Protein AF-A0A1A8FP65-F1 (afdb_monomer)

Secondary structure (DSSP, 8-state):
-HHHHHHHSTTHHHHHHHHHHHHHHHHHHHHHHHHHHHHHHHHHHHHHHHHHHHHHHHHHT--S-TTHHHHHHHHHHHHHHHHHHHHHHHHHIIIIIHHH-

Solvent-accessible surface area (backbone atoms only — not comparable to full-atom values): 5492 Å² total; per-residue (Å²): 108,68,68,61,51,32,68,72,38,89,60,24,64,58,52,52,51,53,49,51,52,52,49,54,51,52,52,51,54,50,48,56,51,50,53,53,51,47,53,53,53,47,52,49,29,52,51,51,27,53,53,27,54,55,50,43,56,58,57,70,72,58,75,95,56,84,65,48,68,62,52,48,51,52,31,52,47,46,36,53,48,21,54,52,51,46,55,51,44,53,47,46,45,62,64,51,46,61,71,74,107

Mean predicted aligned error: 4.11 Å

InterPro domains:
  IPR001060 FCH domain [SM00055] (5-92)
  IPR027267 AH/BAR domain superfamily [G3DSA:1.20.1270.60] (1-101)
  IPR027267 AH/BAR domain superfamily [SSF103657] (11-98)
  IPR031160 F-BAR domain [PS51741] (1-101)
  IPR054713 GMIP/FCHO2-like, FCH domain [PF22699] (11-80)

pLDDT: mean 96.18, std 2.85, range [80.0, 98.56]

Organism: NCBI:txid1143690

Nearest PDB structures (foldseek):
  3qwe-assembly1_A-2  TM=9.599E-01  e=4.527E-06  Homo sapiens
  8a1g-assembly2_B  TM=8.974E-01  e=3.753E-01  Homo sapiens
  8abq-assembly1_A  TM=9.093E-01  e=4.476E-01  Homo sapiens
  6ixe-assembly1_A  TM=5.815E-01  e=7.590E-01  Homo sapiens
  4mu6-assembly1_A  TM=4.445E-01  e=8.925E+00  Legionella pneumophila subsp. pneumophila str. Philadelphia 1

Foldseek 3Di:
DLVVVLVPDDCSVVVVVVVVVVVVVVLVVVLVVLVVVLVVLLVVLVVQLVVLVVVLVVLVPDPPDPCSVVSNVVSVVSNVVSVVSNVVSVCCCVPPNVVSD

Radius of gyration: 24.81 Å; Cα contacts (8 Å, |Δi|>4): 51; chains: 1; bounding box: 51×17×70 Å

Sequence (101 aa):
EADLTLFRCENGVEAALQYAKMWCRYAKDLLAWMEKRISLEQEFAKNVMKTAEGAKITVAQQELMPLQYIYTMALEQDIKNSVTSRRTNELLQSRCYQALA

Structure (mmCIF, N/CA/C/O backbone):
data_AF-A0A1A8FP65-F1
#
_entry.id   AF-A0A1A8FP65-F1
#
loop_
_atom_site.group_PDB
_atom_site.id
_atom_site.type_symbol
_atom_site.label_atom_id
_atom_site.label_alt_id
_atom_site.label_comp_id
_atom_site.label_asym_id
_atom_site.label_entity_id
_atom_site.label_seq_id
_atom_site.pdbx_PDB_ins_code
_atom_site.Cartn_x
_atom_site.Cartn_y
_atom_site.Cartn_z
_atom_site.occupancy
_atom_site.B_iso_or_equiv
_atom_site.auth_seq_id
_atom_site.auth_comp_id
_atom_site.auth_asym_id
_atom_site.auth_atom_id
_atom_site.pdbx_PDB_model_num
ATOM 1 N N . GLU A 1 1 ? 17.812 -8.551 -33.890 1.00 86.00 1 GLU A N 1
ATOM 2 C CA . GLU A 1 1 ? 17.313 -7.671 -34.973 1.00 86.00 1 GLU A CA 1
ATOM 3 C C . GLU A 1 1 ? 17.286 -6.209 -34.532 1.00 86.00 1 GLU A C 1
ATOM 5 O O . GLU A 1 1 ? 18.002 -5.421 -35.131 1.00 86.00 1 GLU A O 1
ATOM 10 N N . ALA A 1 2 ? 16.591 -5.863 -33.440 1.00 89.38 2 ALA A N 1
ATOM 11 C CA . ALA A 1 2 ? 16.543 -4.497 -32.896 1.00 89.38 2 ALA A CA 1
ATOM 12 C C . ALA A 1 2 ? 17.925 -3.860 -32.635 1.00 89.38 2 ALA A C 1
ATOM 14 O O . ALA A 1 2 ? 18.156 -2.730 -33.058 1.00 89.38 2 ALA A O 1
ATOM 15 N N . ASP A 1 3 ? 18.864 -4.594 -32.028 1.00 92.88 3 ASP A N 1
ATOM 16 C CA . ASP A 1 3 ? 20.215 -4.075 -31.748 1.00 92.88 3 ASP A CA 1
ATOM 17 C C . ASP A 1 3 ? 20.987 -3.723 -33.025 1.00 92.88 3 ASP A C 1
ATOM 19 O O . ASP A 1 3 ? 21.657 -2.696 -33.092 1.00 92.88 3 ASP A O 1
ATOM 23 N N . LEU A 1 4 ? 20.860 -4.547 -34.073 1.00 94.62 4 LEU A N 1
ATOM 24 C CA . LEU A 1 4 ? 21.488 -4.296 -35.374 1.00 94.62 4 LEU A CA 1
ATOM 25 C C . LEU A 1 4 ? 20.858 -3.087 -36.071 1.00 94.62 4 LEU A C 1
ATOM 27 O O . LEU A 1 4 ? 21.564 -2.333 -36.738 1.00 94.62 4 LEU A O 1
ATOM 31 N N . THR A 1 5 ? 19.548 -2.892 -35.911 1.00 93.00 5 THR A N 1
ATOM 32 C CA . THR A 1 5 ? 18.839 -1.711 -36.415 1.00 93.00 5 THR A CA 1
ATOM 33 C C . THR A 1 5 ? 19.303 -0.444 -35.697 1.00 93.00 5 THR A C 1
ATOM 35 O O . THR A 1 5 ? 19.669 0.522 -36.361 1.00 93.00 5 THR A O 1
ATOM 38 N N . LEU A 1 6 ? 19.373 -0.458 -34.361 1.00 92.31 6 LEU A N 1
ATOM 39 C CA . LEU A 1 6 ? 19.884 0.669 -33.573 1.00 92.31 6 LEU A CA 1
ATOM 40 C C . LEU A 1 6 ? 21.353 0.966 -33.894 1.00 92.31 6 LEU A C 1
ATOM 42 O O . LEU A 1 6 ? 21.716 2.124 -34.048 1.00 92.31 6 LEU A O 1
ATOM 46 N N . PHE A 1 7 ? 22.188 -0.058 -34.072 1.00 92.50 7 PHE A N 1
ATOM 47 C CA . PHE A 1 7 ? 23.596 0.124 -34.431 1.00 92.50 7 PHE A CA 1
ATOM 48 C C . PHE A 1 7 ? 23.789 0.795 -35.799 1.00 92.50 7 PHE A C 1
ATOM 50 O O . PHE A 1 7 ? 24.733 1.558 -35.989 1.00 92.50 7 PHE A O 1
ATOM 57 N N . ARG A 1 8 ? 22.903 0.511 -36.762 1.00 94.25 8 ARG A N 1
ATOM 58 C CA . ARG A 1 8 ? 22.959 1.084 -38.118 1.00 94.25 8 ARG A CA 1
ATOM 59 C C . ARG A 1 8 ? 22.345 2.483 -38.211 1.00 94.25 8 ARG A C 1
ATOM 61 O O . ARG A 1 8 ? 22.614 3.180 -39.186 1.00 94.25 8 ARG A O 1
ATOM 68 N N . CYS A 1 9 ? 21.522 2.885 -37.244 1.00 93.88 9 CYS A N 1
ATOM 69 C CA . CYS A 1 9 ? 20.949 4.226 -37.188 1.00 93.88 9 CYS A CA 1
ATOM 70 C C . CYS A 1 9 ? 21.973 5.246 -36.682 1.00 93.88 9 CYS A C 1
ATOM 72 O O . CYS A 1 9 ? 22.616 5.047 -35.650 1.00 93.88 9 CYS A O 1
ATOM 74 N N . GLU A 1 10 ? 22.046 6.395 -37.353 1.00 93.56 10 GLU A N 1
ATOM 75 C CA . GLU A 1 10 ? 22.736 7.567 -36.820 1.00 93.56 10 GLU A CA 1
ATOM 76 C C . GLU A 1 10 ? 22.106 7.945 -35.466 1.00 93.56 10 GLU A C 1
ATOM 78 O O . GLU A 1 10 ? 20.887 8.071 -35.350 1.00 93.56 10 GLU A O 1
ATOM 83 N N . ASN A 1 11 ? 22.932 8.060 -34.422 1.00 93.88 11 ASN A N 1
ATOM 84 C CA . ASN A 1 11 ? 22.527 8.268 -33.022 1.00 93.88 11 ASN A CA 1
ATOM 85 C C . ASN A 1 11 ? 21.756 7.116 -32.347 1.00 93.88 11 ASN A C 1
ATOM 87 O O . ASN A 1 11 ? 21.223 7.312 -31.255 1.00 93.88 11 ASN A O 1
ATOM 91 N N . GLY A 1 12 ? 21.702 5.906 -32.912 1.00 95.00 12 GLY A N 1
ATOM 92 C CA . GLY A 1 12 ? 20.928 4.816 -32.301 1.00 95.00 12 GLY A CA 1
ATOM 93 C C . GLY A 1 12 ? 21.447 4.359 -30.929 1.00 95.00 12 GLY A C 1
ATOM 94 O O . GLY A 1 12 ? 20.649 4.026 -30.055 1.00 95.00 12 GLY A O 1
ATOM 95 N N . VAL A 1 13 ? 22.762 4.436 -30.683 1.00 94.56 13 VAL A N 1
ATOM 96 C CA . VAL A 1 13 ? 23.341 4.208 -29.341 1.00 94.56 13 VAL A CA 1
ATOM 97 C C . VAL A 1 13 ? 22.865 5.273 -28.351 1.00 94.56 13 VAL A C 1
ATOM 99 O O . VAL A 1 13 ? 22.443 4.939 -27.247 1.00 94.56 13 VAL A O 1
ATOM 102 N N . GLU A 1 14 ? 22.871 6.546 -28.751 1.00 96.12 14 GLU A N 1
ATOM 103 C CA . GLU A 1 14 ? 22.382 7.645 -27.912 1.00 96.12 14 GLU A CA 1
ATOM 104 C C . GLU A 1 14 ? 20.886 7.482 -27.618 1.00 96.12 14 GLU A C 1
ATOM 106 O O . GLU A 1 14 ? 20.462 7.612 -26.473 1.00 96.12 14 GLU A O 1
ATOM 111 N N . ALA A 1 15 ? 20.084 7.100 -28.617 1.00 95.12 15 ALA A N 1
ATOM 112 C CA . ALA A 1 15 ? 18.663 6.815 -28.434 1.00 95.12 15 ALA A CA 1
ATOM 113 C C . ALA A 1 15 ? 18.425 5.679 -27.422 1.00 95.12 15 ALA A C 1
ATOM 115 O O . ALA A 1 15 ? 17.561 5.800 -26.550 1.00 95.12 15 ALA A O 1
ATOM 116 N N . ALA A 1 16 ? 19.218 4.603 -27.488 1.00 95.81 16 ALA A N 1
ATOM 117 C CA . ALA A 1 16 ? 19.148 3.505 -26.526 1.00 95.81 16 ALA A CA 1
ATOM 118 C C . ALA A 1 16 ? 19.517 3.960 -25.100 1.00 95.81 16 ALA A C 1
ATOM 120 O O . ALA A 1 16 ? 18.821 3.616 -24.142 1.00 95.81 16 ALA A O 1
ATOM 121 N N . LEU A 1 17 ? 20.563 4.783 -24.952 1.00 96.44 17 LEU A N 1
ATOM 122 C CA . LEU A 1 17 ? 20.976 5.342 -23.660 1.00 96.44 17 LEU A CA 1
ATOM 123 C C . LEU A 1 17 ? 19.927 6.298 -23.076 1.00 96.44 17 LEU A C 1
ATOM 125 O O . LEU A 1 17 ? 19.624 6.225 -21.882 1.00 96.44 17 LEU A O 1
ATOM 129 N N . GLN A 1 18 ? 19.327 7.160 -23.901 1.00 97.56 18 GLN A N 1
ATOM 130 C CA . GLN A 1 18 ? 18.240 8.040 -23.468 1.00 97.56 18 GLN A CA 1
ATOM 131 C C . GLN A 1 18 ? 17.016 7.235 -23.025 1.00 97.56 18 GLN A C 1
ATOM 133 O O . GLN A 1 18 ? 16.432 7.536 -21.983 1.00 97.56 18 GLN A O 1
ATOM 138 N N . TYR A 1 19 ? 16.667 6.168 -23.749 1.00 96.94 19 TYR A N 1
ATOM 139 C CA . TYR A 1 19 ? 15.574 5.285 -23.347 1.00 96.94 19 TYR A CA 1
ATOM 140 C C . TYR A 1 19 ? 15.862 4.582 -22.014 1.00 96.94 19 TYR A C 1
ATOM 142 O O . TYR A 1 19 ? 15.008 4.581 -21.127 1.00 96.94 19 TYR A O 1
ATOM 150 N N . ALA A 1 20 ? 17.079 4.064 -21.822 1.00 97.88 20 ALA A N 1
ATOM 151 C CA . ALA A 1 20 ? 17.494 3.479 -20.547 1.00 97.88 20 ALA A CA 1
ATOM 152 C C . ALA A 1 20 ? 17.390 4.499 -19.398 1.00 97.88 20 ALA A C 1
ATOM 154 O O . ALA A 1 20 ? 16.845 4.196 -18.337 1.00 97.88 20 ALA A O 1
ATOM 155 N N . LYS A 1 21 ? 17.821 5.748 -19.623 1.00 98.25 21 LYS A N 1
ATOM 156 C CA . LYS A 1 21 ? 17.692 6.842 -18.648 1.00 98.25 21 LYS A CA 1
ATOM 157 C C . LYS A 1 21 ? 16.231 7.157 -18.310 1.00 98.25 21 LYS A C 1
ATOM 159 O O . LYS A 1 21 ? 15.911 7.379 -17.140 1.00 98.25 21 LYS A O 1
ATOM 164 N N . MET A 1 22 ? 15.347 7.175 -19.309 1.00 98.50 22 MET A N 1
ATOM 165 C CA . MET A 1 22 ? 13.906 7.354 -19.102 1.00 98.50 22 MET A CA 1
ATOM 166 C C . MET A 1 22 ? 13.320 6.215 -18.263 1.00 98.50 22 MET A C 1
ATOM 168 O O . MET A 1 22 ? 12.566 6.483 -17.327 1.00 98.50 22 MET A O 1
ATOM 172 N N . TRP A 1 23 ? 13.719 4.972 -18.539 1.00 98.31 23 TRP A N 1
ATOM 173 C CA . TRP A 1 23 ? 13.322 3.803 -17.753 1.00 98.31 23 TRP A CA 1
ATOM 174 C C . TRP A 1 23 ? 13.768 3.898 -16.296 1.00 98.31 23 TRP A C 1
ATOM 176 O O . TRP A 1 23 ? 12.954 3.694 -15.399 1.00 98.31 23 TRP A O 1
ATOM 186 N N . CYS A 1 24 ? 15.023 4.278 -16.044 1.00 98.00 24 CYS A N 1
ATOM 187 C CA . CYS A 1 24 ? 15.528 4.461 -14.682 1.00 98.00 24 CYS A CA 1
ATOM 188 C C . CYS A 1 24 ? 14.733 5.527 -13.915 1.00 98.00 24 CYS A C 1
ATOM 190 O O . CYS A 1 24 ? 14.437 5.351 -12.734 1.00 98.00 24 CYS A O 1
ATOM 192 N N . ARG A 1 25 ? 14.355 6.629 -14.580 1.00 98.31 25 ARG A N 1
ATOM 193 C CA . ARG A 1 25 ? 13.511 7.664 -13.969 1.00 98.31 25 ARG A CA 1
ATOM 194 C C . ARG A 1 25 ? 12.120 7.126 -13.639 1.00 98.31 25 ARG A C 1
ATOM 196 O O . ARG A 1 25 ? 11.659 7.309 -12.520 1.00 98.31 25 ARG A O 1
ATOM 203 N N . TYR A 1 26 ? 11.493 6.433 -14.584 1.00 98.12 26 TYR A N 1
ATOM 204 C CA . TYR A 1 26 ? 10.182 5.822 -14.386 1.00 98.12 26 TYR A CA 1
ATOM 205 C C . TYR A 1 26 ? 10.181 4.816 -13.225 1.00 98.12 26 TYR A C 1
ATOM 207 O O . TYR A 1 26 ? 9.330 4.896 -12.342 1.00 98.12 26 TYR A O 1
ATOM 215 N N . ALA A 1 27 ? 11.174 3.924 -13.173 1.00 97.81 27 ALA A N 1
ATOM 216 C CA . ALA A 1 27 ? 11.332 2.959 -12.087 1.00 97.81 27 ALA A CA 1
ATOM 217 C C . ALA A 1 27 ? 11.509 3.650 -10.726 1.00 97.81 27 ALA A C 1
ATOM 219 O O . ALA A 1 27 ? 10.862 3.270 -9.752 1.00 97.81 27 ALA A O 1
ATOM 220 N N . LYS A 1 28 ? 12.325 4.711 -10.663 1.00 97.88 28 LYS A N 1
ATOM 221 C CA . LYS A 1 28 ? 12.509 5.505 -9.441 1.00 97.88 28 LYS A CA 1
ATOM 222 C C . LYS A 1 28 ? 11.201 6.138 -8.960 1.00 97.88 28 LYS A C 1
ATOM 224 O O . LYS A 1 28 ? 10.916 6.101 -7.764 1.00 97.88 28 LYS A O 1
ATOM 229 N N . ASP A 1 29 ? 10.413 6.697 -9.874 1.00 98.12 29 ASP A N 1
ATOM 230 C CA . ASP A 1 29 ? 9.131 7.322 -9.540 1.00 98.12 29 ASP A CA 1
ATOM 231 C C . ASP A 1 29 ? 8.120 6.274 -9.028 1.00 98.12 29 ASP A C 1
ATOM 233 O O . ASP A 1 29 ? 7.415 6.521 -8.045 1.00 98.12 29 ASP A O 1
ATOM 237 N N . LEU A 1 30 ? 8.104 5.071 -9.621 1.00 97.69 30 LEU A N 1
ATOM 238 C CA . LEU A 1 30 ? 7.305 3.944 -9.126 1.00 97.69 30 LEU A CA 1
ATOM 239 C C . LEU A 1 30 ? 7.724 3.508 -7.718 1.00 97.69 30 LEU A C 1
ATOM 241 O O . LEU A 1 30 ? 6.862 3.337 -6.857 1.00 97.69 30 LEU A O 1
ATOM 245 N N . LEU A 1 31 ? 9.027 3.351 -7.469 1.00 97.50 31 LEU A N 1
ATOM 246 C CA . LEU A 1 31 ? 9.550 2.960 -6.157 1.00 97.50 31 LEU A CA 1
ATOM 247 C C . LEU A 1 31 ? 9.171 3.977 -5.078 1.00 97.50 31 LEU A C 1
ATOM 249 O O . LEU A 1 31 ? 8.650 3.589 -4.033 1.00 97.50 31 LEU A O 1
ATOM 253 N N . ALA A 1 32 ? 9.344 5.272 -5.357 1.00 97.75 32 ALA A N 1
ATOM 254 C CA . ALA A 1 32 ? 8.982 6.339 -4.427 1.00 97.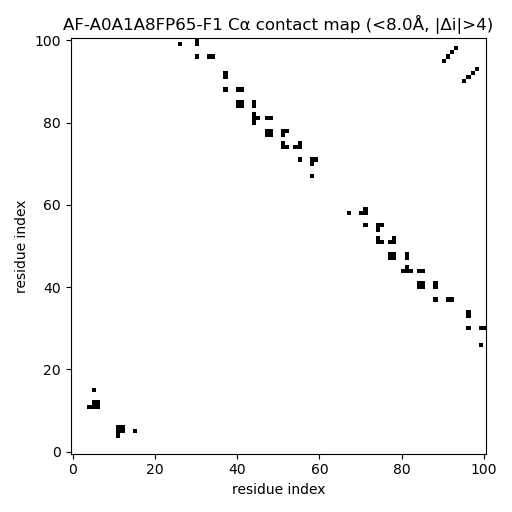75 32 ALA A CA 1
ATOM 255 C C . ALA A 1 32 ? 7.479 6.329 -4.092 1.00 97.75 32 ALA A C 1
ATOM 257 O O . ALA A 1 32 ? 7.085 6.479 -2.931 1.00 97.75 32 ALA A O 1
ATOM 258 N N . TRP A 1 33 ? 6.624 6.113 -5.098 1.00 97.69 33 TRP A N 1
ATOM 259 C CA . TRP A 1 33 ? 5.186 5.962 -4.881 1.00 97.69 33 TRP A CA 1
ATOM 260 C C . TRP A 1 33 ? 4.856 4.723 -4.037 1.00 97.69 33 TRP A C 1
ATOM 262 O O . TRP A 1 33 ? 4.071 4.822 -3.089 1.00 97.69 33 TRP A O 1
ATOM 272 N N . MET A 1 34 ? 5.459 3.569 -4.344 1.00 97.56 34 MET A N 1
ATOM 273 C CA . MET A 1 34 ? 5.221 2.322 -3.612 1.00 97.56 34 MET A CA 1
ATOM 274 C C . MET A 1 34 ? 5.633 2.433 -2.146 1.00 97.56 34 MET A C 1
ATOM 276 O O . MET A 1 34 ? 4.854 2.054 -1.271 1.00 97.56 34 MET A O 1
ATOM 280 N N . GLU A 1 35 ? 6.812 2.991 -1.872 1.00 96.38 35 GLU A N 1
ATOM 281 C CA . GLU A 1 35 ? 7.301 3.224 -0.512 1.00 96.38 35 GLU A CA 1
ATOM 282 C C . GLU A 1 35 ? 6.336 4.122 0.268 1.00 96.38 35 GLU A C 1
ATOM 284 O O . GLU A 1 35 ? 5.906 3.779 1.374 1.00 96.38 35 GLU A O 1
ATOM 289 N N . LYS A 1 36 ? 5.905 5.236 -0.342 1.00 98.12 36 LYS A N 1
ATOM 290 C CA . LYS A 1 36 ? 4.949 6.147 0.293 1.00 98.12 36 LYS A CA 1
ATOM 291 C C . LYS A 1 36 ? 3.613 5.463 0.572 1.00 98.12 36 LYS A C 1
ATOM 293 O O . LYS A 1 36 ? 3.068 5.624 1.664 1.00 98.12 36 LYS A O 1
ATOM 298 N N . ARG A 1 37 ? 3.092 4.689 -0.385 1.00 97.38 37 ARG A N 1
ATOM 299 C CA . ARG A 1 37 ? 1.845 3.928 -0.230 1.00 97.38 37 ARG A CA 1
ATOM 300 C C . ARG A 1 37 ? 1.949 2.919 0.917 1.00 97.38 37 ARG A C 1
ATOM 302 O O . ARG A 1 37 ? 1.062 2.884 1.763 1.00 97.38 37 ARG A O 1
ATOM 309 N N . ILE A 1 38 ? 3.014 2.116 0.951 1.00 96.75 38 ILE A N 1
ATOM 310 C CA . ILE A 1 38 ? 3.233 1.094 1.988 1.00 96.75 38 ILE A CA 1
ATOM 311 C C . ILE A 1 38 ? 3.328 1.747 3.370 1.00 96.75 38 ILE A C 1
ATOM 313 O O . ILE A 1 38 ? 2.689 1.275 4.308 1.00 96.75 38 ILE A O 1
ATOM 317 N N . SER A 1 39 ? 4.056 2.861 3.482 1.00 97.19 39 SER A N 1
ATOM 318 C CA . SER A 1 39 ? 4.168 3.630 4.725 1.00 97.19 39 SER A CA 1
ATOM 319 C C . SER A 1 39 ? 2.804 4.115 5.235 1.00 97.19 39 SER A C 1
ATOM 321 O O . SER A 1 39 ? 2.475 3.899 6.402 1.00 97.19 39 SER A O 1
ATOM 323 N N . LEU A 1 40 ? 1.982 4.703 4.356 1.00 98.12 40 LEU A N 1
ATOM 324 C CA . LEU A 1 40 ? 0.644 5.197 4.709 1.00 98.12 40 LEU A CA 1
ATOM 325 C C . LEU A 1 40 ? -0.285 4.070 5.180 1.00 98.12 40 LEU A C 1
ATOM 327 O O . LEU A 1 40 ? -0.961 4.207 6.197 1.00 98.12 40 LEU A O 1
ATOM 331 N N . GLU A 1 41 ? -0.298 2.940 4.474 1.00 97.75 41 GLU A N 1
ATOM 332 C CA . GLU A 1 41 ? -1.128 1.779 4.823 1.00 97.75 41 GLU A CA 1
ATOM 333 C C . GLU A 1 41 ? -0.694 1.134 6.150 1.00 97.75 41 GLU A C 1
ATOM 335 O O . GLU A 1 41 ? -1.530 0.724 6.959 1.00 97.75 41 GLU A O 1
ATOM 340 N N . GLN A 1 42 ? 0.617 1.069 6.414 1.00 97.06 42 GLN A N 1
ATOM 341 C CA . GLN A 1 42 ? 1.148 0.583 7.690 1.00 97.06 42 GLN A CA 1
ATOM 342 C C . GLN A 1 42 ? 0.744 1.487 8.859 1.00 97.06 42 GLN A C 1
ATOM 344 O O . GLN A 1 42 ? 0.341 0.982 9.912 1.00 97.06 42 GLN A O 1
ATOM 349 N N . GLU A 1 43 ? 0.833 2.808 8.686 1.00 98.31 43 GLU A N 1
ATOM 350 C CA . GLU A 1 43 ? 0.420 3.777 9.701 1.00 98.31 43 GLU A CA 1
ATOM 351 C C . GLU A 1 43 ? -1.090 3.713 9.963 1.00 98.31 43 GLU A C 1
ATOM 353 O O . GLU A 1 43 ? -1.512 3.637 11.120 1.00 98.31 43 GLU A O 1
ATOM 358 N N . PHE A 1 44 ? -1.899 3.651 8.902 1.00 98.31 44 PHE A N 1
ATOM 359 C CA . PHE A 1 44 ? -3.348 3.491 9.003 1.00 98.31 44 PHE A CA 1
ATOM 360 C C . PHE A 1 44 ? -3.724 2.230 9.792 1.00 98.31 44 PHE A C 1
ATOM 362 O O . PHE A 1 44 ? -4.411 2.323 10.812 1.00 98.31 44 PHE A O 1
ATOM 369 N N . ALA A 1 45 ? -3.212 1.062 9.388 1.00 98.25 45 ALA A N 1
ATOM 370 C CA . ALA A 1 45 ? -3.502 -0.205 10.059 1.00 98.25 45 ALA A CA 1
ATOM 371 C C . ALA A 1 45 ? -3.046 -0.201 11.528 1.00 98.25 45 ALA A C 1
ATOM 373 O O . ALA A 1 45 ? -3.733 -0.727 12.404 1.00 98.25 45 ALA A O 1
ATOM 374 N N . LYS A 1 46 ? -1.894 0.412 11.829 1.00 98.31 46 LYS A N 1
ATOM 375 C CA . LYS A 1 46 ? -1.401 0.553 13.206 1.00 98.31 46 LYS A CA 1
ATOM 376 C C . LYS A 1 46 ? -2.348 1.397 14.063 1.00 98.31 46 LYS A C 1
ATOM 378 O O . LYS A 1 46 ? -2.637 1.015 15.198 1.00 98.31 46 LYS A O 1
ATOM 383 N N . ASN A 1 47 ? -2.819 2.523 13.535 1.00 98.50 47 ASN A N 1
ATOM 384 C CA . ASN A 1 47 ? -3.680 3.447 14.270 1.00 98.50 47 ASN A CA 1
ATOM 385 C C . ASN A 1 47 ? -5.082 2.868 14.495 1.00 98.50 47 ASN A C 1
ATOM 387 O O . ASN A 1 47 ? -5.586 2.946 15.614 1.00 98.50 47 ASN A O 1
ATOM 391 N N . VAL A 1 48 ? -5.673 2.224 13.481 1.00 98.44 48 VAL A N 1
ATOM 392 C CA . VAL A 1 48 ? -6.968 1.533 13.612 1.00 98.44 48 VAL A CA 1
ATOM 393 C C . VAL A 1 48 ? -6.889 0.433 14.668 1.00 98.44 48 VAL A C 1
ATOM 395 O O . VAL A 1 48 ? -7.704 0.417 15.587 1.00 98.44 48 VAL A O 1
ATOM 398 N N . MET A 1 49 ? -5.868 -0.428 14.603 1.00 98.31 49 MET A N 1
ATOM 399 C CA . MET A 1 49 ? -5.670 -1.505 15.579 1.00 98.31 49 MET A CA 1
ATOM 400 C C . MET A 1 49 ? -5.550 -0.970 17.010 1.00 98.31 49 MET A C 1
ATOM 402 O O . MET A 1 49 ? -6.244 -1.453 17.899 1.00 98.31 49 MET A O 1
ATOM 406 N N . LYS A 1 50 ? -4.726 0.065 17.227 1.00 98.50 50 LYS A N 1
ATOM 407 C CA . LYS A 1 50 ? -4.536 0.676 18.552 1.00 98.50 50 LYS A CA 1
ATOM 408 C C . LYS A 1 50 ? -5.842 1.248 19.111 1.00 98.50 50 LYS A C 1
ATOM 410 O O . LYS A 1 50 ? -6.146 1.049 20.287 1.00 98.50 50 LYS A O 1
ATOM 415 N N . THR A 1 51 ? -6.606 1.964 18.287 1.00 98.38 51 THR A N 1
ATOM 416 C CA . THR A 1 51 ? -7.898 2.531 18.698 1.00 98.38 51 THR A CA 1
ATOM 417 C C . THR A 1 51 ? -8.912 1.429 19.000 1.00 98.38 51 THR A C 1
ATOM 419 O O . THR A 1 51 ? -9.598 1.502 20.020 1.00 98.38 51 THR A O 1
ATOM 422 N N . ALA A 1 52 ? -8.970 0.386 18.167 1.00 98.44 52 ALA A N 1
ATOM 423 C CA . ALA A 1 52 ? -9.878 -0.737 18.358 1.00 98.44 52 ALA A CA 1
ATOM 424 C C . ALA A 1 52 ? -9.554 -1.541 19.629 1.00 98.44 52 ALA A C 1
ATOM 426 O O . ALA A 1 52 ? -10.459 -1.870 20.393 1.00 98.44 52 ALA A O 1
ATOM 427 N N . GLU A 1 53 ? -8.273 -1.800 19.908 1.00 97.94 53 GLU A N 1
ATOM 428 C CA . GLU A 1 53 ? -7.821 -2.447 21.149 1.00 97.94 53 GLU A CA 1
ATOM 429 C C . GLU A 1 53 ? -8.183 -1.618 22.387 1.00 97.94 53 GLU A C 1
ATOM 431 O O . GLU A 1 53 ? -8.738 -2.156 23.347 1.00 97.94 53 GLU A O 1
ATOM 436 N N . GLY A 1 54 ? -7.933 -0.305 22.351 1.00 97.81 54 GLY A N 1
ATOM 437 C CA . GLY A 1 54 ? -8.291 0.601 23.444 1.00 97.81 54 GLY A CA 1
ATOM 438 C C . GLY A 1 54 ? -9.796 0.611 23.720 1.00 97.81 54 GLY A C 1
ATOM 439 O O . GLY A 1 54 ? -10.220 0.414 24.859 1.00 97.81 54 GLY A O 1
ATOM 440 N N . ALA A 1 55 ? -10.610 0.760 22.673 1.00 97.69 55 ALA A N 1
ATOM 441 C CA . ALA A 1 55 ? -12.065 0.725 22.795 1.00 97.69 55 ALA A CA 1
ATOM 442 C C . ALA A 1 55 ? -12.572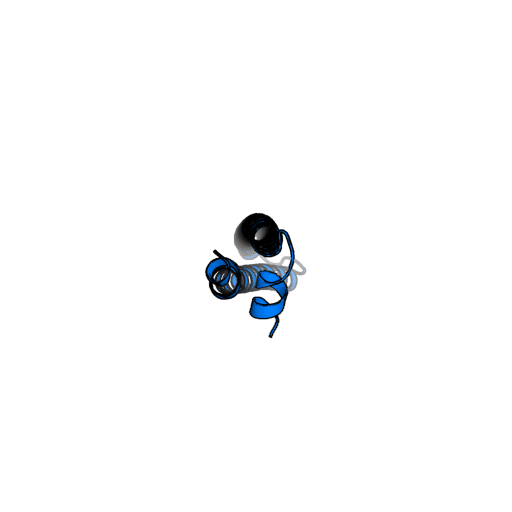 -0.643 23.276 1.00 97.69 55 ALA A C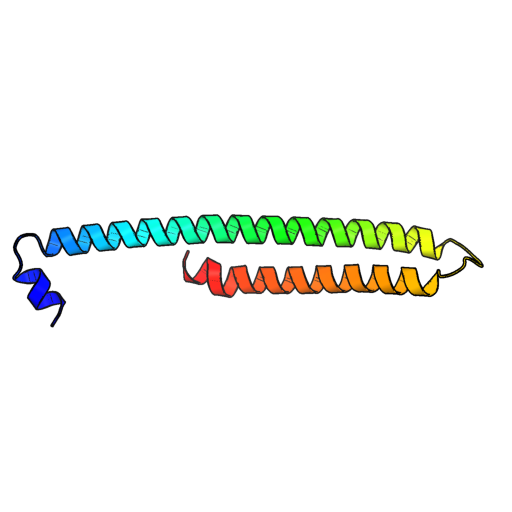 1
ATOM 444 O O . ALA A 1 55 ? -13.484 -0.697 24.098 1.00 97.69 55 ALA A O 1
ATOM 445 N N . LYS A 1 56 ? -11.961 -1.750 22.829 1.00 97.19 56 LYS A N 1
ATOM 446 C CA . LYS A 1 56 ? -12.338 -3.105 23.254 1.00 97.19 56 LYS A CA 1
ATOM 447 C C . LYS A 1 56 ? -12.167 -3.286 24.761 1.00 97.19 56 LYS A C 1
ATOM 449 O O . LYS A 1 56 ? -13.050 -3.863 25.390 1.00 97.19 56 LYS A O 1
ATOM 454 N N . ILE A 1 57 ? -11.081 -2.766 25.340 1.00 96.25 57 ILE A N 1
ATOM 455 C CA . ILE A 1 57 ? -10.853 -2.787 26.795 1.00 96.25 57 ILE A CA 1
ATOM 456 C C . ILE A 1 57 ? -11.962 -2.017 27.519 1.00 96.25 57 ILE A C 1
ATOM 458 O O . ILE A 1 57 ? -12.548 -2.541 28.464 1.00 96.25 57 ILE A O 1
ATOM 462 N N . THR A 1 58 ? -12.290 -0.806 27.058 1.00 95.94 58 THR A N 1
ATOM 463 C CA . THR A 1 58 ? -13.354 0.012 27.662 1.00 95.94 58 THR A CA 1
ATOM 464 C C . THR A 1 58 ? -14.719 -0.666 27.574 1.00 95.94 58 THR A C 1
ATOM 466 O O . THR A 1 58 ? -15.432 -0.721 28.571 1.00 95.94 58 THR A O 1
ATOM 469 N N . VAL A 1 59 ? -15.073 -1.217 26.408 1.00 95.19 59 VAL A N 1
ATOM 470 C CA . VAL A 1 59 ? -16.344 -1.925 26.192 1.00 95.19 59 VAL A CA 1
ATOM 471 C C . VAL A 1 59 ? -16.435 -3.171 27.072 1.00 95.19 59 VAL A C 1
ATOM 473 O O . VAL A 1 59 ? -17.493 -3.420 27.640 1.00 95.19 59 VAL A O 1
ATOM 476 N N . ALA A 1 60 ? -15.344 -3.927 27.231 1.00 92.69 60 ALA A N 1
ATOM 477 C CA . ALA A 1 60 ? -15.313 -5.141 28.050 1.00 92.69 60 ALA A CA 1
ATOM 478 C C . ALA A 1 60 ? -15.498 -4.881 29.557 1.00 92.69 60 ALA A C 1
ATOM 480 O O . ALA A 1 60 ? -15.888 -5.790 30.281 1.00 92.69 60 ALA A O 1
ATOM 481 N N . GLN A 1 61 ? -15.226 -3.661 30.028 1.00 94.88 61 GLN A N 1
ATOM 482 C CA . GLN A 1 61 ? -15.435 -3.262 31.426 1.00 94.88 61 GLN A CA 1
ATOM 483 C C . GLN A 1 61 ? -16.879 -2.846 31.736 1.00 94.88 61 GLN A C 1
ATOM 485 O O . GLN A 1 61 ? -17.219 -2.678 32.903 1.00 94.88 61 GLN A O 1
ATOM 490 N N . GLN A 1 62 ? -17.717 -2.627 30.719 1.00 93.44 62 GLN A N 1
ATOM 491 C CA . GLN A 1 62 ? -19.109 -2.234 30.926 1.00 93.44 62 GLN A CA 1
ATOM 492 C C . GLN A 1 62 ? -19.993 -3.469 31.133 1.00 93.44 62 GLN A C 1
ATOM 494 O O . GLN A 1 62 ? -19.855 -4.463 30.425 1.00 93.44 62 GLN A O 1
ATOM 499 N N . GLU A 1 63 ? -20.947 -3.396 32.056 1.00 93.62 63 GLU A N 1
ATOM 500 C CA . GLU A 1 63 ? -21.911 -4.471 32.308 1.00 93.62 63 GLU A CA 1
ATOM 501 C C . GLU A 1 63 ? -23.313 -4.067 31.841 1.00 93.62 63 GLU A C 1
ATOM 503 O O . GLU A 1 63 ? -23.686 -2.896 31.906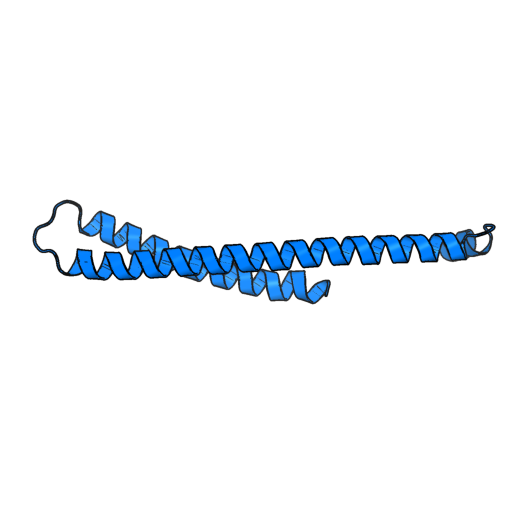 1.00 93.62 63 GLU A O 1
ATOM 508 N N . LEU A 1 64 ? -24.102 -5.043 31.372 1.00 93.75 64 LEU A N 1
ATOM 509 C CA . LEU A 1 64 ? -25.513 -4.869 30.983 1.00 93.75 64 LEU A CA 1
ATOM 510 C C . LEU A 1 64 ? -25.760 -3.774 29.923 1.00 93.75 64 LEU A C 1
ATOM 512 O O . LEU A 1 64 ? -26.857 -3.221 29.837 1.00 93.75 64 LEU A O 1
ATOM 516 N N . MET A 1 65 ? -24.757 -3.469 29.093 1.00 97.44 65 MET A N 1
ATOM 517 C CA . MET A 1 65 ? -24.886 -2.456 28.048 1.00 97.44 65 MET A CA 1
ATOM 518 C C . MET A 1 65 ? -25.535 -2.997 26.774 1.00 97.44 65 MET A C 1
ATOM 520 O O . MET A 1 65 ? -25.150 -4.063 26.282 1.00 97.44 65 MET A O 1
ATOM 524 N N . PRO A 1 66 ? -26.502 -2.262 26.193 1.00 97.31 66 PRO A N 1
ATOM 525 C CA . PRO A 1 66 ? -27.113 -2.669 24.940 1.00 97.31 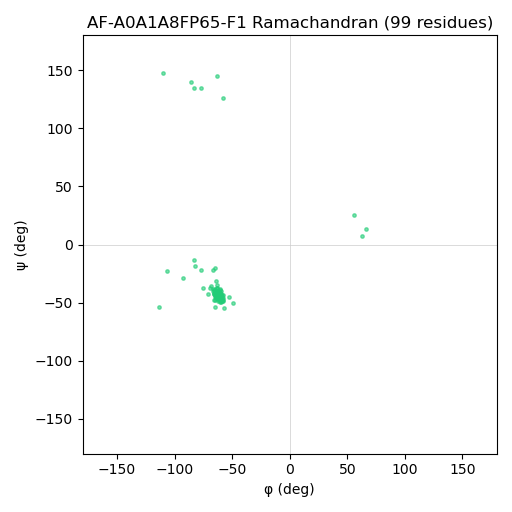66 PRO A CA 1
ATOM 526 C C . PRO A 1 66 ? -26.068 -2.679 23.820 1.00 97.31 66 PRO A C 1
ATOM 528 O O . PRO A 1 66 ? -25.175 -1.836 23.771 1.00 97.31 66 PRO A O 1
ATOM 531 N N . LEU A 1 67 ? -26.202 -3.636 22.897 1.00 96.31 67 LEU A N 1
ATOM 532 C CA . LEU A 1 67 ? -25.353 -3.783 21.704 1.00 96.31 67 LEU A CA 1
ATOM 533 C C . LEU A 1 67 ? -23.863 -4.058 21.978 1.00 96.31 67 LEU A C 1
ATOM 535 O O . LEU A 1 67 ? -23.087 -4.102 21.025 1.00 96.31 67 LEU A O 1
ATOM 539 N N . GLN A 1 68 ? -23.461 -4.298 23.232 1.00 96.12 68 GLN A N 1
ATOM 540 C CA . GLN A 1 68 ? -22.064 -4.542 23.609 1.00 96.12 68 GLN A CA 1
ATOM 541 C C . GLN A 1 68 ? -21.403 -5.602 22.720 1.00 96.12 68 GLN A C 1
ATOM 543 O O . GLN A 1 68 ? -20.358 -5.345 22.132 1.00 96.12 68 GLN A O 1
ATOM 548 N N . TYR A 1 69 ? -22.057 -6.754 22.547 1.00 94.94 69 TYR A N 1
ATOM 549 C CA . TYR A 1 69 ? -21.556 -7.850 21.717 1.00 94.94 69 TYR A CA 1
ATOM 550 C C . TYR A 1 69 ? -21.297 -7.433 20.260 1.00 94.94 69 TYR A C 1
ATOM 552 O O . TYR A 1 69 ? -20.253 -7.759 19.700 1.00 94.94 69 TYR A O 1
ATOM 560 N N . ILE A 1 70 ? -22.215 -6.667 19.658 1.00 97.31 70 ILE A N 1
ATOM 561 C CA . ILE A 1 70 ? -22.097 -6.211 18.264 1.00 97.31 70 ILE A CA 1
ATOM 562 C C . ILE A 1 70 ? -20.883 -5.291 18.111 1.00 97.31 70 ILE A C 1
ATOM 564 O O . ILE A 1 70 ? -20.095 -5.455 17.179 1.00 97.31 70 ILE A O 1
ATOM 568 N N . TYR A 1 71 ? -20.688 -4.358 19.047 1.00 97.25 71 TYR A N 1
ATOM 569 C CA . TYR A 1 71 ? -19.524 -3.474 19.023 1.00 97.25 71 TYR A CA 1
ATOM 570 C C . TYR A 1 71 ? -18.221 -4.214 19.334 1.00 97.25 71 TYR A C 1
ATOM 572 O O . TYR A 1 71 ? -17.214 -3.944 18.686 1.00 97.25 71 TYR A O 1
ATOM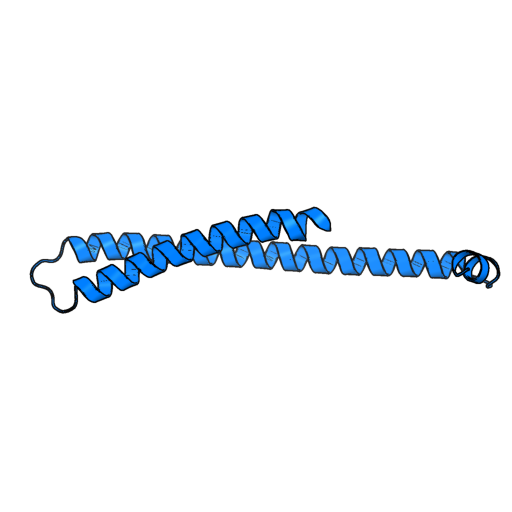 580 N N . THR A 1 72 ? -18.220 -5.191 20.246 1.00 97.00 72 THR A N 1
ATOM 581 C CA . THR A 1 72 ? -17.050 -6.054 20.468 1.00 97.00 72 THR A CA 1
ATOM 582 C C . THR A 1 72 ? -16.650 -6.782 19.185 1.00 97.00 72 THR A C 1
ATOM 584 O O . THR A 1 72 ? -15.475 -6.751 18.824 1.00 97.00 72 THR A O 1
ATOM 587 N N . MET A 1 73 ? -17.609 -7.363 18.456 1.00 98.06 73 MET A N 1
ATOM 588 C CA . MET A 1 73 ? -17.335 -8.016 17.172 1.00 98.06 73 MET A CA 1
ATOM 589 C C . MET A 1 73 ? -16.780 -7.048 16.122 1.00 98.06 73 MET A C 1
ATOM 591 O O . MET A 1 73 ? -15.846 -7.398 15.402 1.00 98.06 73 MET A O 1
ATOM 595 N N . ALA A 1 74 ? -17.326 -5.831 16.033 1.00 98.25 74 ALA A N 1
ATOM 596 C CA . ALA A 1 74 ? -16.828 -4.815 15.107 1.00 98.25 74 ALA A CA 1
ATOM 597 C C . ALA A 1 74 ? -15.361 -4.449 15.403 1.00 98.25 74 ALA A C 1
ATOM 599 O O . ALA A 1 74 ? -14.524 -4.451 14.501 1.00 98.25 74 ALA A O 1
ATOM 600 N N . LEU A 1 75 ? -15.026 -4.235 16.680 1.00 98.50 75 LEU A N 1
ATOM 601 C CA . LEU A 1 75 ? -13.661 -3.931 17.121 1.00 98.50 75 LEU A CA 1
ATOM 602 C C . LEU A 1 75 ? -12.693 -5.090 16.842 1.00 98.50 75 LEU A C 1
ATOM 604 O O . LEU A 1 75 ? -11.566 -4.880 16.395 1.00 98.50 75 LEU A O 1
ATOM 608 N N . GLU A 1 76 ? -13.126 -6.332 17.066 1.00 98.12 76 GLU A N 1
ATOM 609 C CA . GLU A 1 76 ? -12.334 -7.520 16.730 1.00 98.1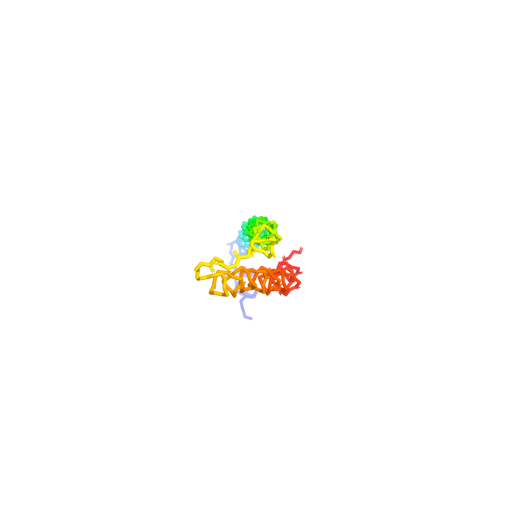2 76 GLU A CA 1
ATOM 610 C C . GLU A 1 76 ? -12.084 -7.648 15.225 1.00 98.12 76 GLU A C 1
ATOM 612 O O . GLU A 1 76 ? -10.985 -8.030 14.806 1.00 98.12 76 GLU A O 1
ATOM 617 N N . GLN A 1 77 ? -13.073 -7.287 14.407 1.00 98.50 77 GLN A N 1
ATOM 618 C CA . GLN A 1 77 ? -12.929 -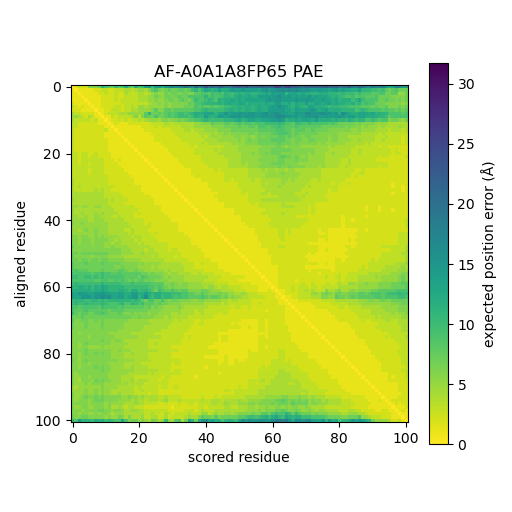7.281 12.959 1.00 98.50 77 GLN A CA 1
ATOM 619 C C . GLN A 1 77 ? -11.928 -6.217 12.491 1.00 98.50 77 GLN A C 1
ATOM 621 O O . GLN A 1 77 ? -11.099 -6.515 11.630 1.00 98.50 77 GLN A O 1
ATOM 626 N N . ASP A 1 78 ? -11.930 -5.023 13.086 1.00 98.50 78 ASP A N 1
ATOM 627 C CA . ASP A 1 78 ? -10.952 -3.971 12.780 1.00 98.50 78 ASP A CA 1
ATOM 628 C C . ASP A 1 78 ? -9.517 -4.390 13.125 1.00 98.50 78 ASP A C 1
ATOM 630 O O . ASP A 1 78 ? -8.586 -4.174 12.337 1.00 98.50 78 ASP A O 1
ATOM 634 N N . ILE A 1 79 ? -9.328 -5.071 14.260 1.00 98.56 79 ILE A N 1
ATOM 635 C CA . ILE A 1 79 ? -8.030 -5.644 14.643 1.00 98.56 79 ILE A CA 1
ATOM 636 C C . ILE A 1 79 ? -7.593 -6.691 13.607 1.00 98.56 79 ILE A C 1
ATOM 638 O O . ILE A 1 79 ? -6.475 -6.630 13.086 1.00 98.56 79 ILE A O 1
ATOM 642 N N . LYS A 1 80 ? -8.481 -7.624 13.239 1.00 98.50 80 LYS A N 1
ATOM 643 C CA . LYS A 1 80 ? -8.195 -8.666 12.236 1.00 98.50 80 LYS A CA 1
ATOM 644 C C . LYS A 1 80 ? -7.854 -8.076 10.861 1.00 98.50 80 LYS A C 1
ATOM 646 O O . LYS A 1 80 ? -6.911 -8.538 10.206 1.00 98.50 80 LYS A O 1
ATOM 651 N N . ASN A 1 81 ? -8.591 -7.053 10.432 1.00 98.38 81 ASN A N 1
ATOM 652 C CA . ASN A 1 81 ? -8.343 -6.328 9.187 1.00 98.38 81 ASN A CA 1
ATOM 653 C C . ASN A 1 81 ? -6.967 -5.661 9.210 1.00 98.38 81 ASN A C 1
ATOM 655 O O . ASN A 1 81 ? -6.201 -5.797 8.257 1.00 98.38 81 ASN A O 1
ATOM 659 N N . SER A 1 82 ? -6.613 -5.023 10.325 1.00 98.44 82 SER A N 1
ATOM 660 C CA . SER A 1 82 ? -5.318 -4.362 10.499 1.00 98.44 82 SER A CA 1
ATOM 661 C C . SER A 1 82 ? -4.142 -5.343 10.424 1.00 98.44 82 SER A C 1
ATOM 663 O O . SER A 1 82 ? -3.133 -5.056 9.776 1.00 98.44 82 SER A O 1
ATOM 665 N N . VAL A 1 83 ? -4.273 -6.538 11.016 1.00 98.06 83 VAL A N 1
ATOM 666 C CA . VAL A 1 83 ? -3.259 -7.606 10.896 1.00 98.06 83 VAL A CA 1
ATOM 667 C C . VAL A 1 83 ? -3.138 -8.101 9.452 1.00 98.06 83 VAL A C 1
ATOM 669 O O . VAL A 1 83 ? -2.030 -8.291 8.948 1.00 98.06 83 VAL A O 1
ATOM 672 N N . THR A 1 84 ? -4.266 -8.292 8.767 1.00 98.19 84 THR A N 1
ATOM 673 C CA . THR A 1 84 ? -4.289 -8.758 7.371 1.00 98.19 84 THR A CA 1
ATOM 674 C C . THR A 1 84 ? -3.678 -7.724 6.421 1.00 98.19 84 THR A C 1
ATOM 676 O O . THR A 1 84 ? -2.873 -8.080 5.556 1.00 98.19 84 THR A O 1
ATOM 679 N N . SER A 1 85 ? -3.995 -6.440 6.617 1.00 97.69 85 SER A N 1
ATOM 680 C CA . SER A 1 85 ? -3.401 -5.330 5.865 1.00 97.69 85 SER A CA 1
ATOM 681 C C . SER A 1 85 ? -1.881 -5.294 6.043 1.00 97.69 85 SER A C 1
ATOM 683 O O . SER A 1 85 ? -1.145 -5.250 5.057 1.00 97.69 85 SER A O 1
ATOM 685 N N . ARG A 1 86 ? -1.381 -5.452 7.278 1.00 96.69 86 ARG A N 1
ATOM 686 C CA . ARG A 1 86 ? 0.067 -5.502 7.548 1.00 96.69 86 ARG A CA 1
ATOM 687 C C . ARG A 1 86 ? 0.775 -6.615 6.772 1.00 96.69 86 ARG A C 1
ATOM 689 O O . ARG A 1 86 ? 1.758 -6.334 6.094 1.00 96.69 86 ARG A O 1
ATOM 696 N N . ARG A 1 87 ? 0.240 -7.841 6.801 1.00 97.12 87 ARG A N 1
ATOM 697 C CA . ARG A 1 87 ? 0.790 -8.983 6.040 1.00 97.12 87 ARG A CA 1
ATOM 698 C C . ARG A 1 87 ? 0.785 -8.727 4.533 1.00 97.12 87 ARG A C 1
ATOM 700 O O . ARG A 1 87 ? 1.726 -9.083 3.832 1.00 97.12 87 ARG A O 1
ATOM 707 N N . THR A 1 88 ? -0.272 -8.092 4.034 1.00 96.88 88 THR A N 1
ATOM 708 C CA . THR A 1 88 ? -0.372 -7.717 2.617 1.00 96.88 88 THR A CA 1
ATOM 709 C C . THR A 1 88 ? 0.700 -6.691 2.252 1.00 96.88 88 THR A C 1
ATOM 711 O O . THR A 1 88 ? 1.363 -6.838 1.229 1.00 96.88 88 THR A O 1
ATOM 714 N N . ASN A 1 89 ? 0.937 -5.694 3.108 1.00 96.75 89 ASN A N 1
ATOM 715 C CA . ASN A 1 89 ? 1.985 -4.695 2.898 1.00 96.75 89 ASN A CA 1
ATOM 716 C C . ASN A 1 89 ? 3.394 -5.302 2.935 1.00 96.75 89 ASN A C 1
ATOM 718 O O . ASN A 1 89 ? 4.227 -4.932 2.114 1.00 96.75 89 ASN A O 1
ATOM 722 N N . GLU A 1 90 ? 3.654 -6.264 3.822 1.00 96.19 90 GLU A N 1
ATOM 723 C CA . GLU A 1 90 ? 4.914 -7.026 3.842 1.00 96.19 90 GLU A CA 1
ATOM 724 C C . GLU A 1 90 ? 5.125 -7.800 2.532 1.00 96.19 90 GLU A C 1
ATOM 726 O O . GLU A 1 90 ? 6.219 -7.788 1.962 1.00 96.19 90 GLU A O 1
ATOM 731 N N . LEU A 1 91 ? 4.064 -8.420 2.003 1.00 96.31 91 LEU A N 1
ATOM 732 C CA . LEU A 1 91 ? 4.121 -9.113 0.719 1.00 96.31 91 LEU A CA 1
ATOM 733 C C . LEU A 1 91 ? 4.385 -8.143 -0.440 1.00 96.31 91 LEU A C 1
ATOM 735 O O . LEU A 1 91 ? 5.216 -8.443 -1.293 1.00 96.31 91 LEU A O 1
ATOM 739 N N . LEU A 1 92 ? 3.722 -6.984 -0.468 1.00 95.19 92 LEU A N 1
ATOM 740 C CA . LEU A 1 92 ? 3.944 -5.952 -1.489 1.00 95.19 92 LEU A CA 1
ATOM 741 C C . LEU A 1 92 ? 5.374 -5.400 -1.439 1.00 95.19 92 LEU A C 1
ATOM 743 O O . LEU A 1 92 ? 6.006 -5.234 -2.484 1.00 95.19 92 LEU A O 1
ATOM 747 N N . GLN A 1 93 ? 5.906 -5.178 -0.235 1.00 95.62 93 GLN A N 1
ATOM 748 C CA . GLN A 1 93 ? 7.297 -4.776 -0.043 1.00 95.62 93 GLN A CA 1
ATOM 749 C C . GLN A 1 93 ? 8.252 -5.828 -0.626 1.00 95.62 93 GLN A C 1
ATOM 751 O O . GLN A 1 93 ? 9.156 -5.493 -1.389 1.00 95.62 93 GLN A O 1
ATOM 756 N N . SER A 1 94 ? 8.035 -7.107 -0.306 1.00 95.69 94 SER A N 1
ATOM 757 C CA . SER A 1 94 ? 8.944 -8.180 -0.717 1.00 95.69 94 SER A CA 1
ATOM 758 C C . SER A 1 94 ? 8.826 -8.569 -2.193 1.00 95.69 94 SER A C 1
ATOM 760 O O . SER A 1 94 ? 9.822 -8.886 -2.835 1.00 95.69 94 SER A O 1
ATOM 762 N N . ARG A 1 95 ? 7.612 -8.579 -2.749 1.00 93.62 95 ARG A N 1
ATOM 763 C CA . ARG A 1 95 ? 7.362 -9.095 -4.104 1.00 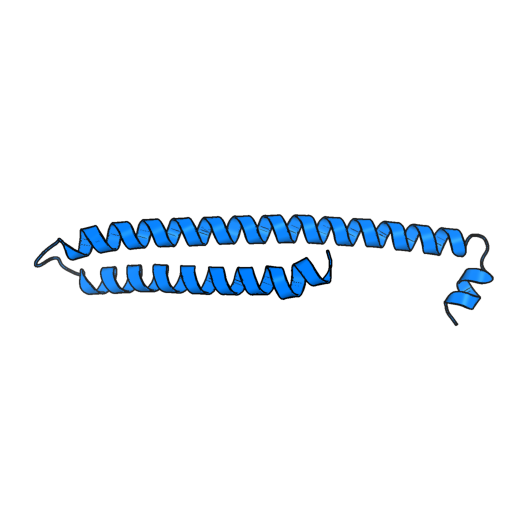93.62 95 ARG A CA 1
ATOM 764 C C . ARG A 1 95 ? 7.418 -8.031 -5.182 1.00 93.62 95 ARG A C 1
ATOM 766 O O . ARG A 1 95 ? 7.714 -8.368 -6.321 1.00 93.62 95 ARG A O 1
ATOM 773 N N . CYS A 1 96 ? 7.093 -6.787 -4.846 1.00 91.62 96 CYS A N 1
ATOM 774 C CA . CYS A 1 96 ? 6.961 -5.730 -5.840 1.00 91.62 96 CYS A CA 1
ATOM 775 C C . CYS A 1 96 ? 8.044 -4.670 -5.664 1.00 91.62 96 CYS A C 1
ATOM 777 O O . CYS A 1 96 ? 8.782 -4.416 -6.609 1.00 91.62 96 CYS A O 1
ATOM 779 N N . TYR A 1 97 ? 8.191 -4.102 -4.461 1.00 94.25 97 TYR A N 1
ATOM 780 C CA . TYR A 1 97 ? 9.199 -3.063 -4.233 1.00 94.25 97 TYR A CA 1
ATOM 781 C C . TYR A 1 97 ? 10.620 -3.622 -4.399 1.00 94.25 97 TYR A C 1
ATOM 783 O O . TYR A 1 97 ? 11.377 -3.127 -5.224 1.00 94.25 97 TYR A O 1
ATOM 791 N N . GLN A 1 98 ? 10.962 -4.706 -3.692 1.00 92.88 98 GLN A N 1
ATOM 792 C CA . GLN A 1 98 ? 12.295 -5.327 -3.778 1.00 92.88 98 GLN A CA 1
ATOM 793 C C . GLN A 1 98 ? 12.621 -5.931 -5.151 1.00 92.88 98 GLN A C 1
ATOM 795 O O . GLN A 1 98 ? 13.785 -6.157 -5.445 1.00 92.88 98 GLN A O 1
ATOM 800 N N . ALA A 1 99 ? 11.618 -6.227 -5.981 1.00 91.94 99 ALA A N 1
ATOM 801 C CA . ALA A 1 99 ? 11.856 -6.740 -7.329 1.00 91.94 99 ALA A CA 1
ATOM 802 C C . ALA A 1 99 ? 12.284 -5.639 -8.316 1.00 91.94 99 ALA A C 1
ATOM 804 O O . ALA A 1 99 ? 12.870 -5.949 -9.350 1.00 91.94 99 ALA A O 1
ATOM 805 N N . LEU A 1 100 ? 11.958 -4.377 -8.014 1.00 89.69 100 LEU A N 1
ATOM 806 C CA . LEU A 1 100 ? 12.266 -3.213 -8.847 1.00 89.69 100 LEU A CA 1
ATOM 807 C C . LEU A 1 100 ? 13.404 -2.345 -8.270 1.00 89.69 100 LEU A C 1
ATOM 809 O O . LEU A 1 100 ? 14.008 -1.587 -9.028 1.00 89.69 100 LEU A O 1
ATOM 813 N N . ALA A 1 101 ? 13.654 -2.427 -6.958 1.00 80.00 101 ALA A N 1
ATOM 814 C CA . ALA A 1 101 ? 14.680 -1.677 -6.224 1.00 80.00 101 ALA A CA 1
ATOM 815 C C . ALA A 1 101 ? 16.079 -2.280 -6.383 1.00 80.00 101 ALA A C 1
ATOM 817 O O . ALA A 1 101 ? 17.027 -1.482 -6.559 1.00 80.00 101 ALA A O 1
#